Protein 2RKN (pdb70)

Solvent-accessible surface area: 4912 Å² total; per-residue (Å²): 144,86,111,26,10,22,4,43,86,101,36,57,93,61,8,81,64,3,14,20,121,140,124,59,84,93,24,38,126,79,0,14,66,3,10,122,109,19,74,38,82,49,48,23,67,72,98,133,27,113,133,35,60,91,113,30,18,26,47,141,52,36,37,44,7,5,169,98,24,66,45,107,113,61,20,141,66

Foldseek 3Di:
DDAQQQADPVLVVQCLLQFAPPNRDQHDPSNLVSVVRGHQQSVVVCLPPPVCVVSRGDSVSVQCNNVSSVHPDGHPD

Sequence (77 aa):
AIDLLCGMMSQQDDELNEECKKPAVSKKEENPTSSPSQQPCCTALQHHADFACLCGYKKNSPWLLGSFGVDPELLASSALLPKQCGLANNAPTC

B-factor: mean 38.25, std 10.95, range [15.14, 97.39]

Organism: Arabidopsis thaliana (NCBI:txid3702)

Nearest PDB structures (foldseek):
  2rkn-assembly1_A  TM=1.013E+00  e=2.134E-14  Arabidopsis thaliana

Secondary structure (DSSP, 8-state):
---BTTB-HHHHHHHGGGGBSSS--PPPHHHHHHHTT--HHHHHTTTT-HHHHHHTB-HHHHHHHHHHTT-S-----

GO terms:
  GO:0005504 fatty acid binding (F, IDA)
  GO:0005783 endoplasmic reticulum (C, IDA)
  GO:0009506 plasmodesma (C, IDA)
  GO:0008270 zinc ion binding (F, IDA)
  GO:0009862 systemic acquired resistance, salicylic acid mediated signaling pathway (P, IMP)
  GO:0005515 protein binding (F, IPI)
  GO:0099503 secretory vesicle (C, HDA)
  GO:0009627 systemic acquired resistance (P, IMP)

CATH classification: 1.10.110.10

InterPro domains:
  IPR016140 Bifunctional inhibitor/plant lipid transfer protein/seed storage helical domain [PF14368] (12-101)
  IPR016140 Bifunctional inhibitor/plant lipid transfer protein/seed storage helical domain [SM00499] (30-102)
  IPR036312 Bifunctional inhibitor/plant lipid transfer protein/seed storage helical domain superfamily [G3DSA:1.10.110.10] (26-102)
  IPR036312 Bifunctional inhibitor/plant lipid transfer protein/seed storage helical domain superfamily [SSF47699] (30-100)
  IPR039265 Putative lipid-transfer protein DIR1-like [PTHR33122] (9-102)
  IPR044741 Non-specific lipid-transfer protein-like [cd04660] (30-101)

Structure (mmCIF, N/CA/C/O backbone):
data_2RKN
#
_entry.id   2RKN
#
_cell.length_a   28.655
_cell.length_b   48.217
_cell.length_c   54.406
_cell.angle_alpha   90.00
_cell.angle_beta   90.00
_cell.angle_gamma   90.00
#
_symmetry.space_group_name_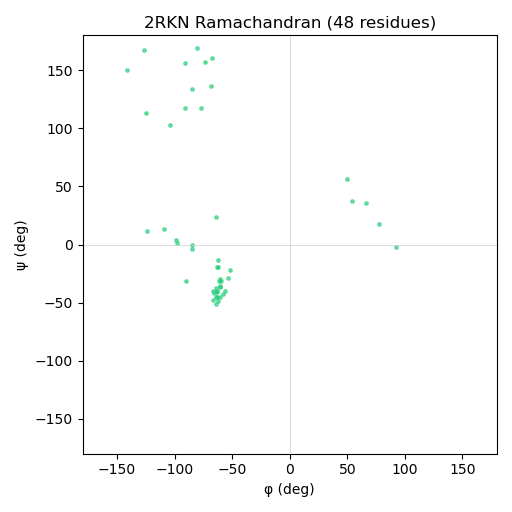H-M   'P 21 21 21'
#
loop_
_entity.id
_entity.type
_entity.pdbx_description
1 polymer 'DIR1 protein'
2 non-polymer 'ZINC ION'
3 non-polymer '(7R)-4,7-DIHYDROXY-N,N,N-TR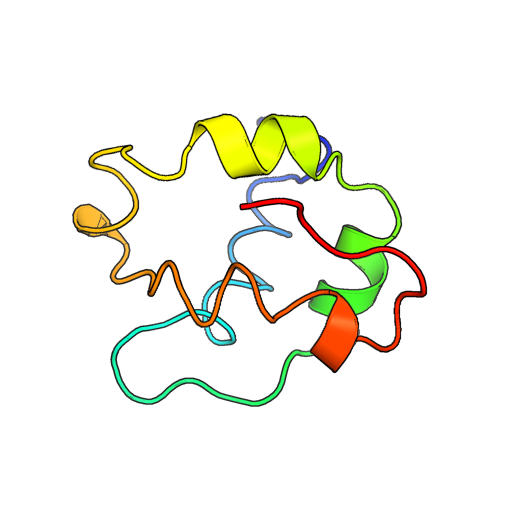IMETHYL-10-OXO-3,5,9-TRIOXA-4-PHOSPHAHEPTACOSAN-1-AMINIUM 4-OXIDE'
4 water water
#
loop_
_atom_site.group_PDB
_atom_site.id
_atom_site.type_symbol
_atom_site.label_atom_id
_atom_site.label_alt_id
_atom_site.label_comp_id
_atom_site.label_asym_id
_atom_site.label_entity_id
_atom_site.label_seq_id
_atom_site.pdbx_PDB_ins_code
_atom_site.Cartn_x
_atom_site.Cartn_y
_atom_site.Cartn_z
_atom_site.occupancy
_atom_site.B_iso_or_equiv
_atom_site.auth_seq_id
_atom_site.auth_comp_id
_atom_site.auth_asym_id
_atom_site.auth_atom_id
_atom_site.pdbx_PDB_model_num
ATOM 1 N N . ALA A 1 1 ? 4.954 20.115 10.897 1.00 38.15 1 ALA A N 1
ATOM 2 C CA . ALA A 1 1 ? 5.309 19.173 9.790 1.00 36.75 1 ALA A CA 1
ATOM 3 C C . ALA A 1 1 ? 6.669 19.446 9.161 1.00 35.69 1 ALA A C 1
ATOM 4 O O . ALA A 1 1 ? 6.980 20.556 8.779 1.00 36.11 1 ALA A O 1
ATOM 6 N N . ILE A 1 2 ? 7.479 18.397 9.043 1.00 32.16 2 ILE A N 1
ATOM 7 C CA . ILE A 1 2 ? 8.807 18.549 8.562 1.00 30.13 2 ILE A CA 1
ATOM 8 C C . ILE A 1 2 ? 9.066 17.613 7.388 1.00 26.80 2 ILE A C 1
ATOM 9 O O . ILE A 1 2 ? 8.252 16.697 7.109 1.00 26.85 2 ILE A O 1
ATOM 14 N N . ASP A 1 3 ? 10.161 17.863 6.708 1.00 25.29 3 ASP A N 1
ATOM 15 C CA . ASP A 1 3 ? 10.674 16.909 5.675 1.00 27.29 3 ASP A CA 1
ATOM 16 C C . ASP A 1 3 ? 12.087 16.579 6.053 1.00 29.46 3 ASP A C 1
ATOM 17 O O . ASP A 1 3 ? 12.969 17.449 5.992 1.00 26.75 3 ASP A O 1
ATOM 22 N N . LEU A 1 4 ? 12.356 15.336 6.425 1.00 34.54 4 LEU A N 1
ATOM 23 C CA A LEU A 1 4 ? 13.709 15.032 6.712 0.50 34.60 4 LEU A CA 1
ATOM 24 C CA B LEU A 1 4 ? 13.658 14.875 6.872 0.50 34.50 4 LEU A CA 1
ATOM 25 C C . LEU A 1 4 ? 14.121 13.953 5.741 1.00 33.88 4 LEU A C 1
ATOM 26 O O . LEU A 1 4 ? 13.653 12.835 5.756 1.00 34.65 4 LEU A O 1
ATOM 35 N N . CYS A 1 5 ? 14.967 14.412 4.838 1.00 33.14 5 CYS A N 1
ATOM 36 C CA . CYS A 1 5 ? 15.494 13.570 3.778 1.00 32.86 5 CYS A CA 1
ATOM 37 C C . CYS A 1 5 ? 14.328 12.907 2.988 1.00 32.86 5 CYS A C 1
ATOM 38 O O . CYS A 1 5 ? 14.421 11.755 2.610 1.00 34.21 5 CYS A O 1
ATOM 41 N N . GLY A 1 6 ? 13.253 13.646 2.787 1.00 33.48 6 GLY A N 1
ATOM 42 C CA . GLY A 1 6 ? 12.144 13.084 1.986 1.00 35.82 6 GLY A CA 1
ATOM 43 C C . GLY A 1 6 ? 11.086 12.388 2.774 1.00 37.09 6 GLY A C 1
ATOM 44 O O . GLY A 1 6 ? 10.180 11.791 2.174 1.00 41.06 6 GLY A O 1
ATOM 45 N N . MET A 1 7 ? 11.269 12.296 4.120 1.00 35.19 7 MET A N 1
ATOM 46 C CA A MET A 1 7 ? 10.284 11.576 4.921 0.50 35.62 7 MET A CA 1
ATOM 47 C CA B MET A 1 7 ? 10.341 11.548 4.983 0.50 34.45 7 MET A CA 1
ATOM 48 C C . MET A 1 7 ? 9.595 12.518 5.885 1.00 34.76 7 MET A C 1
ATOM 49 O O . MET A 1 7 ? 10.216 13.424 6.472 1.00 36.14 7 MET A O 1
ATOM 58 N N . SER A 1 8 ? 8.287 12.370 6.012 1.00 34.56 8 SER A N 1
ATOM 59 C CA . SER A 1 8 ? 7.568 13.190 6.988 1.00 34.75 8 SER A CA 1
ATOM 60 C C . SER A 1 8 ? 7.738 12.574 8.368 1.00 35.54 8 SER A C 1
ATOM 61 O O . SER A 1 8 ? 8.221 11.451 8.521 1.00 35.66 8 SER A O 1
ATOM 64 N N . GLN A 1 9 ? 7.331 13.313 9.403 1.00 36.92 9 GLN A N 1
ATOM 65 C CA A GLN A 1 9 ? 7.382 12.759 10.760 0.50 36.75 9 GLN A CA 1
ATOM 66 C CA B GLN A 1 9 ? 7.431 12.762 10.731 0.50 36.47 9 GLN A CA 1
ATOM 67 C C . GLN A 1 9 ? 6.569 11.494 10.855 1.00 36.64 9 GLN A C 1
ATOM 68 O O . GLN A 1 9 ? 7.009 10.501 11.469 1.00 37.07 9 GLN A O 1
ATOM 79 N N A ASP A 1 10 ? 5.402 11.480 10.203 0.50 36.99 10 ASP A N 1
ATOM 80 N N B ASP A 1 10 ? 5.401 11.475 10.236 0.50 37.14 10 ASP A N 1
ATOM 81 C CA A ASP A 1 10 ? 4.509 10.288 10.204 0.50 36.40 10 ASP A CA 1
ATOM 82 C CA B ASP A 1 10 ? 4.592 10.263 10.352 0.50 36.50 10 ASP A CA 1
ATOM 83 C C A ASP A 1 10 ? 5.211 9.083 9.602 0.50 36.60 10 ASP A C 1
ATOM 84 C C B ASP A 1 10 ? 5.347 9.096 9.699 0.50 36.69 10 ASP A C 1
ATOM 85 O O A ASP A 1 10 ? 5.041 7.948 10.056 0.50 34.93 10 ASP A O 1
ATOM 86 O O B ASP A 1 10 ? 5.380 8.002 10.239 0.50 34.63 10 ASP A O 1
ATOM 95 N N . GLU A 1 11 ? 5.985 9.343 8.557 1.00 35.76 11 GLU A N 1
ATOM 96 C CA . GLU A 1 11 ? 6.676 8.239 7.871 1.00 33.70 11 GLU A CA 1
ATOM 97 C C . GLU A 1 11 ? 7.886 7.736 8.666 1.00 3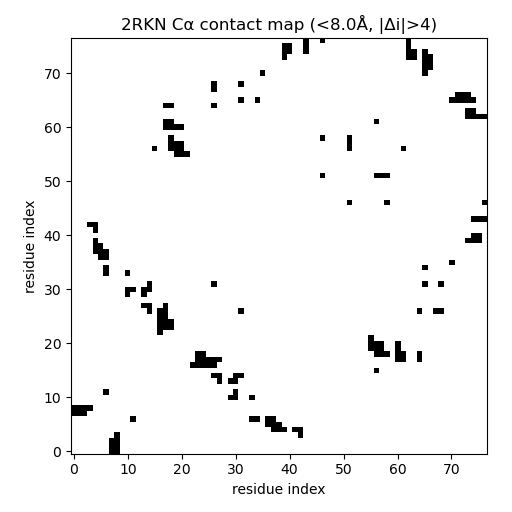4.98 11 GLU A C 1
ATOM 98 O O . GLU A 1 11 ? 8.156 6.519 8.742 1.00 34.70 11 GLU A O 1
ATOM 104 N N . LEU A 1 12 ? 8.608 8.669 9.278 1.00 34.66 12 LEU A N 1
ATOM 105 C CA . LEU A 1 12 ? 9.702 8.194 10.161 1.00 34.92 12 LEU A CA 1
ATOM 106 C C . LEU A 1 12 ? 9.108 7.351 11.276 1.00 35.56 12 LEU A C 1
ATOM 107 O O . LEU A 1 12 ? 9.651 6.291 11.616 1.00 36.48 12 LEU A O 1
ATOM 112 N N . ASN A 1 13 ? 8.011 7.808 11.903 1.00 34.27 13 ASN A N 1
ATOM 113 C CA . ASN A 1 13 ? 7.346 6.972 12.985 1.00 35.47 13 ASN A CA 1
ATOM 114 C C . ASN A 1 13 ? 6.864 5.613 12.446 1.00 36.28 13 ASN A C 1
ATOM 115 O O . ASN A 1 13 ? 6.928 4.557 13.159 1.00 36.09 13 ASN A O 1
ATOM 120 N N . GLU A 1 14 ? 6.385 5.600 11.191 1.00 34.63 14 GLU A N 1
ATOM 121 C CA A GLU A 1 14 ? 5.984 4.316 10.572 0.50 35.15 14 GLU A CA 1
ATOM 122 C CA B GLU A 1 14 ? 5.980 4.313 10.568 0.50 36.15 14 GLU A CA 1
ATOM 123 C C . GLU A 1 14 ? 7.161 3.327 10.493 1.00 35.96 14 GLU A C 1
ATOM 124 O O . GLU A 1 14 ? 7.029 2.060 10.697 1.00 35.76 14 GLU A O 1
ATOM 135 N N . CYS A 1 15 ? 8.326 3.881 10.154 1.00 34.58 15 CYS A N 1
ATOM 136 C CA . CYS A 1 15 ? 9.531 3.066 10.072 1.00 34.74 15 CYS A CA 1
ATOM 137 C C . CYS A 1 15 ? 10.259 2.751 11.393 1.00 34.52 15 CYS A C 1
ATOM 138 O O . CYS A 1 15 ? 11.004 1.747 11.462 1.00 34.70 15 CYS A O 1
ATOM 141 N N A LYS A 1 16 ? 10.022 3.595 12.404 0.50 34.98 16 LYS A N 1
ATOM 142 N N B LYS A 1 16 ? 10.059 3.587 12.416 0.50 35.18 16 LYS A N 1
ATOM 143 C CA A LYS A 1 16 ? 10.653 3.458 13.708 0.50 34.79 16 LYS A CA 1
ATOM 144 C CA B LYS A 1 16 ? 10.805 3.378 13.646 0.50 34.83 16 LYS A CA 1
ATOM 145 C C A LYS A 1 16 ? 10.720 2.018 14.286 0.50 34.38 16 LYS A C 1
ATOM 146 C C B LYS A 1 16 ? 10.784 1.933 14.171 0.50 34.45 16 LYS A C 1
ATOM 147 O O A LYS A 1 16 ? 11.755 1.586 14.872 0.50 33.76 16 LYS A O 1
ATOM 148 O O B LYS A 1 16 ? 11.850 1.396 14.547 0.50 34.68 16 LYS A O 1
ATOM 159 N N . PRO A 1 17 ? 9.594 1.301 14.261 1.00 33.45 17 PRO A N 1
ATOM 160 C CA . PRO A 1 17 ? 9.640 -0.062 14.855 1.00 33.17 17 PRO A CA 1
ATOM 161 C C . PRO A 1 17 ? 10.526 -1.036 14.082 1.00 33.57 17 PRO A C 1
ATOM 162 O O . PRO A 1 17 ? 11.042 -1.966 14.694 1.00 34.56 17 PRO A O 1
ATOM 166 N N . ALA A 1 18 ? 10.771 -0.758 12.810 1.00 33.60 18 ALA A N 1
ATOM 167 C CA . ALA A 1 18 ? 11.645 -1.637 12.002 1.00 34.36 18 ALA A CA 1
ATOM 168 C C . ALA A 1 18 ? 13.121 -1.288 12.167 1.00 34.59 18 ALA A C 1
ATOM 169 O O . ALA A 1 18 ? 13.973 -2.114 11.721 1.00 36.18 18 ALA A O 1
ATOM 171 N N . VAL A 1 19 ? 13.447 -0.226 12.919 1.00 34.92 19 VAL A N 1
ATOM 172 C CA . VAL A 1 19 ? 14.843 0.082 13.158 1.00 34.14 19 VAL A CA 1
ATOM 173 C C . VAL A 1 19 ? 15.187 0.153 14.645 1.00 33.86 19 VAL A C 1
ATOM 174 O O . VAL A 1 19 ? 16.269 0.659 14.991 1.00 35.26 19 VAL A O 1
ATOM 178 N N . SER A 1 20 ? 14.262 -0.301 15.494 1.00 28.55 20 SER A N 1
ATOM 179 C CA . SER A 1 20 ? 14.446 -0.130 16.921 1.00 26.07 20 SER A CA 1
ATOM 180 C C . SER A 1 20 ? 15.480 -1.133 17.408 1.00 25.67 20 SER A C 1
ATOM 181 O O . SER A 1 20 ? 15.455 -2.283 16.958 1.00 23.78 20 SER A O 1
ATOM 184 N N A LYS A 1 21 ? 16.355 -0.691 18.322 0.50 23.30 21 LYS A N 1
ATOM 185 N N B LYS A 1 21 ? 16.374 -0.715 18.327 0.50 22.94 21 LYS A N 1
ATOM 186 C CA A LYS A 1 21 ? 17.333 -1.554 18.939 0.50 23.35 21 LYS A CA 1
ATOM 187 C CA B LYS A 1 21 ? 17.377 -1.625 18.874 0.50 22.64 21 LYS A CA 1
ATOM 188 C C A LYS A 1 21 ? 16.615 -2.688 19.640 0.50 22.31 21 LYS A C 1
ATOM 189 C C B LYS A 1 21 ? 16.760 -2.639 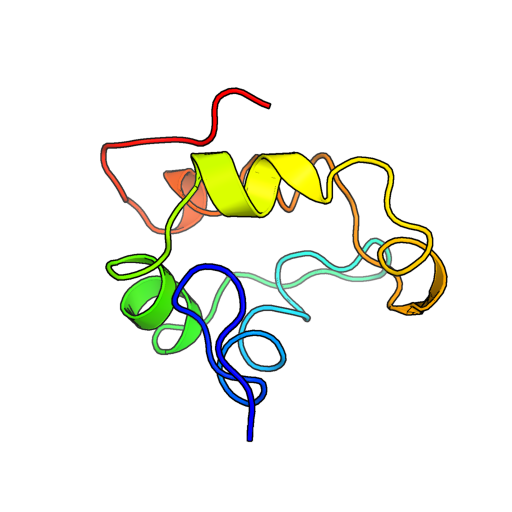19.822 0.50 21.83 21 LYS A C 1
ATOM 190 O O A LYS A 1 21 ? 17.004 -3.851 19.496 0.50 23.39 21 LYS A O 1
ATOM 191 O O B LYS A 1 21 ? 17.407 -3.675 20.043 0.50 21.88 21 LYS A O 1
ATOM 202 N N . GLU A 1 22 ? 15.582 -2.325 20.373 1.00 21.71 22 GLU A N 1
ATOM 203 C CA A GLU A 1 22 ? 14.874 -3.287 21.236 0.50 21.61 22 GLU A CA 1
ATOM 204 C CA B GLU A 1 22 ? 14.849 -3.272 21.239 0.50 22.79 22 GLU A CA 1
ATOM 205 C C . GLU A 1 22 ? 13.644 -3.770 20.488 1.00 22.54 22 GLU A C 1
ATOM 206 O O . GLU A 1 22 ? 12.807 -2.973 20.037 1.00 22.53 22 GLU A O 1
ATOM 217 N N . ASN A 1 23 ? 13.548 -5.108 20.351 1.00 20.60 23 ASN A N 1
ATOM 218 C CA . ASN A 1 23 ? 12.353 -5.719 19.795 1.00 19.85 23 ASN A CA 1
ATOM 219 C C . ASN A 1 23 ? 11.896 -5.069 18.447 1.00 18.60 23 ASN A C 1
ATOM 220 O O . ASN A 1 23 ? 10.710 -4.728 18.307 1.00 19.90 23 ASN A O 1
ATOM 225 N N . PRO A 1 24 ? 12.817 -5.061 17.486 1.00 20.48 24 PRO A N 1
ATOM 226 C CA . PRO A 1 24 ? 12.408 -4.551 16.159 1.00 20.70 24 PRO A CA 1
ATOM 227 C C . PRO A 1 24 ? 11.414 -5.460 15.527 1.00 22.05 24 PRO A C 1
ATOM 228 O O . PRO A 1 24 ? 11.284 -6.632 15.960 1.00 21.99 24 PRO A O 1
ATOM 232 N N . THR A 1 25 ? 10.660 -4.972 14.538 1.00 21.59 25 THR A N 1
ATOM 233 C CA . THR A 1 25 ? 9.699 -5.810 13.809 1.00 21.74 25 THR A CA 1
ATOM 234 C C . THR A 1 25 ? 9.896 -5.610 12.309 1.00 22.08 25 THR A C 1
ATOM 235 O O . THR A 1 25 ? 10.588 -4.688 11.890 1.00 20.03 25 THR A O 1
ATOM 239 N N A SER A 1 26 ? 9.271 -6.494 11.526 0.50 21.95 26 SER A N 1
ATOM 240 N N B SER A 1 26 ? 9.372 -6.526 11.497 0.50 21.84 26 SER A N 1
ATOM 241 C CA A SER A 1 26 ? 9.416 -6.467 10.077 0.50 22.41 26 SER A CA 1
ATOM 242 C CA B SER A 1 26 ? 9.603 -6.431 10.058 0.50 21.63 26 SER A CA 1
ATOM 243 C C A SER A 1 26 ? 8.805 -5.136 9.580 0.50 21.99 26 SER A C 1
ATOM 244 C C B SER A 1 26 ? 8.833 -5.196 9.536 0.50 21.93 26 SER A C 1
ATOM 245 O O A SER A 1 26 ? 7.868 -4.631 10.194 0.50 20.63 26 SER A O 1
ATOM 246 O O B SER A 1 26 ? 7.774 -4.833 10.055 0.50 21.07 26 SER A O 1
ATOM 251 N N . PRO A 1 27 ? 9.418 -4.517 8.552 1.00 20.79 27 PRO A N 1
ATOM 252 C CA . PRO A 1 27 ? 8.883 -3.203 8.122 1.00 22.78 27 PRO A CA 1
ATOM 253 C C . PRO A 1 27 ? 7.491 -3.261 7.546 1.00 24.88 27 PRO A C 1
ATOM 254 O O . PRO A 1 27 ? 7.134 -4.190 6.810 1.00 25.06 27 PRO A O 1
ATOM 258 N N . SER A 1 28 ? 6.693 -2.246 7.884 1.00 31.96 28 SER A N 1
ATOM 259 C CA . SER A 1 28 ? 5.351 -2.186 7.364 1.00 33.90 28 SER A CA 1
ATOM 260 C C . SER A 1 28 ? 5.368 -1.749 5.941 1.00 34.93 28 SER A C 1
ATOM 261 O O . SER A 1 28 ? 6.337 -1.053 5.478 1.00 35.27 28 SER A O 1
ATOM 264 N N A GLN A 1 29 ? 4.285 -2.085 5.244 0.50 34.85 29 GLN A N 1
ATOM 265 N N B GLN A 1 29 ? 4.317 -2.051 5.195 0.50 35.59 29 GLN A N 1
ATOM 266 C CA A GLN A 1 29 ? 4.084 -1.583 3.872 0.50 35.55 29 GLN A CA 1
ATOM 267 C CA B GLN A 1 29 ? 4.300 -1.527 3.808 0.50 36.44 29 GLN A CA 1
ATOM 268 C C A GLN A 1 29 ? 4.223 -0.065 3.734 0.50 35.61 29 GLN A C 1
ATOM 269 C C B GLN A 1 29 ? 4.251 0.010 3.685 0.50 36.18 29 GLN A C 1
ATOM 270 O O A GLN A 1 29 ? 4.994 0.407 2.895 0.50 36.27 29 GLN A O 1
ATOM 271 O O B GLN A 1 29 ? 4.937 0.570 2.823 0.50 36.64 29 GLN A O 1
ATOM 282 N N . PRO A 1 30 ? 3.494 0.710 4.550 1.00 35.62 30 PRO A N 1
ATOM 283 C CA . PRO A 1 30 ? 3.658 2.187 4.537 1.00 36.59 30 PRO A CA 1
ATOM 284 C C . PRO A 1 30 ? 5.105 2.688 4.778 1.00 35.53 30 PRO A C 1
ATOM 285 O O . PRO A 1 30 ? 5.552 3.634 4.089 1.00 36.98 30 PRO A O 1
ATOM 289 N N . CYS A 1 31 ? 5.854 1.957 5.631 1.00 34.45 31 CYS A N 1
ATOM 290 C CA . CYS A 1 31 ? 7.266 2.298 5.767 1.00 33.98 31 CYS A CA 1
ATOM 291 C C . CYS A 1 31 ? 8.040 2.084 4.452 1.00 33.50 31 CYS A C 1
ATOM 292 O O . CYS A 1 31 ? 8.758 2.986 4.008 1.00 34.41 31 CYS A O 1
ATOM 295 N N . CYS A 1 32 ? 7.898 0.895 3.866 1.00 33.36 32 CYS A N 1
ATOM 296 C CA . CYS A 1 32 ? 8.661 0.603 2.666 1.00 33.25 32 CYS A CA 1
ATOM 297 C C . CYS A 1 32 ? 8.261 1.531 1.532 1.00 35.24 32 CYS A C 1
ATOM 298 O O . CYS A 1 32 ? 9.120 1.940 0.746 1.00 36.10 32 CYS A O 1
ATOM 301 N N . THR A 1 33 ? 6.985 1.863 1.432 1.00 34.81 33 THR A N 1
ATOM 302 C CA . THR A 1 33 ? 6.554 2.730 0.351 1.00 35.56 33 THR A CA 1
ATOM 303 C C . THR A 1 33 ? 7.135 4.152 0.489 1.00 35.04 33 THR A C 1
ATOM 304 O O . THR A 1 33 ? 7.529 4.790 -0.467 1.00 34.61 33 THR A O 1
ATOM 308 N N . ALA A 1 34 ? 7.179 4.649 1.735 1.00 35.32 34 ALA A N 1
ATOM 309 C CA . ALA A 1 34 ? 7.719 5.975 1.989 1.00 34.94 34 ALA A CA 1
ATOM 310 C C . ALA A 1 34 ? 9.196 5.996 1.613 1.00 35.17 34 ALA A C 1
ATOM 311 O O . ALA A 1 34 ? 9.683 6.958 1.055 1.00 34.84 34 ALA A O 1
ATOM 313 N N . LEU A 1 35 ? 9.916 4.904 1.932 1.00 34.72 35 LEU A N 1
ATOM 314 C CA . LEU A 1 35 ? 11.350 4.886 1.644 1.00 34.98 35 LEU A CA 1
ATOM 315 C C . LEU A 1 35 ? 11.648 4.972 0.127 1.00 35.26 35 LEU A C 1
ATOM 316 O O . LEU A 1 35 ? 12.769 5.370 -0.262 1.00 35.61 35 LEU A O 1
ATOM 321 N N . GLN A 1 36 ? 10.646 4.648 -0.725 1.00 35.10 36 GLN A N 1
ATOM 322 C CA . GLN A 1 36 ? 10.798 4.810 -2.178 1.00 36.74 36 GLN A CA 1
ATOM 323 C C . GLN A 1 36 ? 11.014 6.286 -2.597 1.00 34.83 36 GLN A C 1
ATOM 324 O O . GLN A 1 36 ? 11.457 6.530 -3.725 1.00 35.81 36 GLN A O 1
ATOM 330 N N . HIS A 1 37 ? 10.652 7.262 -1.720 1.00 34.18 37 HIS A N 1
ATOM 331 C CA A HIS A 1 37 ? 10.931 8.664 -2.027 0.50 33.46 37 HIS A CA 1
ATOM 332 C CA B HIS A 1 37 ? 10.904 8.672 -2.006 0.50 32.99 37 HIS A CA 1
ATOM 333 C C . HIS A 1 37 ? 11.855 9.313 -0.992 1.00 33.51 37 HIS A C 1
ATOM 334 O O . HIS A 1 37 ? 11.915 10.575 -0.873 1.00 34.80 37 HIS A O 1
ATOM 347 N N . ALA A 1 38 ? 12.606 8.483 -0.261 1.00 25.45 38 ALA A N 1
ATOM 348 C CA . ALA A 1 38 ? 13.580 8.999 0.695 1.00 24.40 38 ALA A CA 1
ATOM 349 C C . ALA A 1 38 ? 14.954 9.189 0.069 1.00 25.89 38 ALA A C 1
ATOM 350 O O . ALA A 1 38 ? 15.298 8.535 -0.929 1.00 26.33 38 ALA A O 1
ATOM 352 N N . ASP A 1 39 ? 15.745 10.078 0.664 1.00 31.81 39 ASP A N 1
ATOM 353 C CA . ASP A 1 39 ? 17.057 10.375 0.143 1.00 33.27 39 ASP A CA 1
ATOM 354 C C . ASP A 1 39 ? 18.058 9.661 1.060 1.00 31.79 39 ASP A C 1
ATOM 355 O O . ASP A 1 39 ? 18.315 10.162 2.199 1.00 33.22 39 ASP A O 1
ATOM 360 N N . PHE A 1 40 ? 18.602 8.528 0.585 1.00 32.73 40 PHE A N 1
ATOM 361 C CA . PHE A 1 40 ? 19.439 7.733 1.489 1.00 32.56 40 PHE A CA 1
ATOM 362 C C . PHE A 1 40 ? 20.699 8.392 1.905 1.00 32.48 40 PHE A C 1
ATOM 363 O O . PHE A 1 40 ? 21.081 8.235 3.079 1.00 34.77 40 PHE A O 1
ATOM 371 N N . ALA A 1 41 ? 21.381 9.063 0.978 1.00 32.96 41 ALA A N 1
ATOM 372 C CA . ALA A 1 41 ? 22.613 9.763 1.338 1.00 33.10 41 ALA A CA 1
ATOM 373 C C . ALA A 1 41 ? 22.325 10.831 2.408 1.00 32.09 41 ALA A C 1
ATOM 374 O O . ALA A 1 41 ? 23.154 11.083 3.304 1.00 34.12 41 ALA A O 1
ATOM 376 N N . CYS A 1 42 ? 21.175 11.479 2.313 1.00 32.59 42 CYS A N 1
ATOM 377 C CA . CYS A 1 42 ? 20.774 12.474 3.323 1.00 32.18 42 CYS A CA 1
ATOM 378 C C . CYS A 1 42 ? 20.610 11.778 4.667 1.00 32.43 42 CYS A C 1
ATOM 379 O O . CYS A 1 42 ? 21.166 12.221 5.678 1.00 32.38 42 CYS A O 1
ATOM 382 N N . LEU A 1 43 ? 19.930 10.620 4.616 1.00 30.39 43 LEU A N 1
ATOM 383 C CA . LEU A 1 43 ? 19.673 9.870 5.864 1.00 32.36 43 LEU A CA 1
ATOM 384 C C . LEU A 1 43 ? 20.969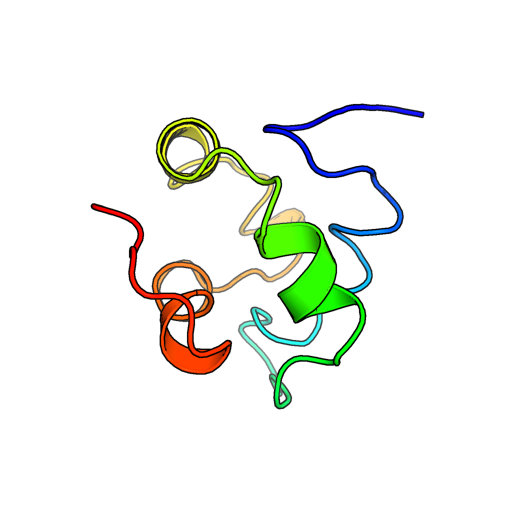 9.400 6.523 1.00 33.67 43 LEU A C 1
ATOM 385 O O . LEU A 1 43 ? 21.114 9.484 7.776 1.00 33.02 43 LEU A O 1
ATOM 390 N N . CYS A 1 44 ? 21.910 8.928 5.715 1.00 34.28 44 CYS A N 1
ATOM 391 C CA . CYS A 1 44 ? 23.242 8.570 6.208 1.00 35.91 44 CYS A CA 1
ATOM 392 C C . CYS A 1 44 ? 23.943 9.680 6.981 1.00 35.72 44 CYS A C 1
ATOM 393 O O . CYS A 1 44 ? 24.763 9.396 7.839 1.00 36.57 44 CYS A O 1
ATOM 396 N N . GLY A 1 45 ? 23.638 10.923 6.651 1.00 34.56 45 GLY A N 1
ATOM 397 C CA . GLY A 1 45 ? 24.161 12.079 7.376 1.00 35.47 45 GLY A CA 1
ATOM 398 C C . GLY A 1 45 ? 23.747 12.144 8.803 1.00 35.71 45 GLY A C 1
ATOM 399 O O . GLY A 1 45 ? 24.365 12.874 9.591 1.00 37.15 45 GLY A O 1
ATOM 400 N N . TYR A 1 46 ? 22.755 11.336 9.201 1.00 34.49 46 TYR A N 1
ATOM 401 C CA . TYR A 1 46 ? 22.301 11.344 10.574 1.00 32.58 46 TYR A CA 1
ATOM 402 C C . TYR A 1 46 ? 22.922 10.193 11.345 1.00 31.54 46 TYR A C 1
ATOM 403 O O . TYR A 1 46 ? 22.571 9.981 12.498 1.00 34.20 46 TYR A O 1
ATOM 412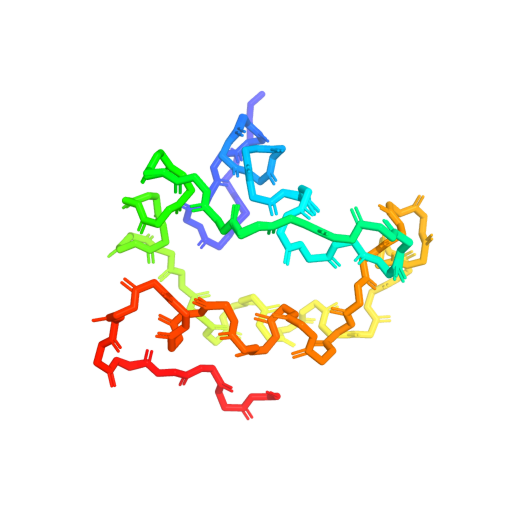 N N . LYS A 1 47 ? 23.824 9.407 10.727 1.00 27.11 47 LYS A N 1
ATOM 413 C CA A LYS A 1 47 ? 24.381 8.227 11.385 0.50 27.96 47 LYS A CA 1
ATOM 414 C CA B LYS A 1 47 ? 24.377 8.220 11.385 0.50 28.12 47 LYS A CA 1
ATOM 415 C C . LYS A 1 47 ? 24.899 8.473 12.798 1.00 29.36 47 LYS A C 1
ATOM 416 O O . LYS A 1 47 ? 24.829 7.590 13.649 1.00 30.01 47 LYS A O 1
ATOM 427 N N . ASN A 1 48 ? 25.422 9.658 13.046 1.00 28.64 48 ASN A N 1
ATOM 428 C CA . ASN A 1 48 ? 26.014 9.946 14.375 1.00 31.27 48 ASN A CA 1
ATOM 429 C C . ASN A 1 48 ? 25.169 10.907 15.189 1.00 31.22 48 ASN A C 1
ATOM 430 O O . ASN A 1 48 ? 25.635 11.423 16.234 1.00 33.11 48 ASN A O 1
ATOM 435 N N . SER A 1 49 ? 23.922 11.141 14.756 1.00 28.50 49 SER A N 1
ATOM 436 C CA . SER A 1 49 ? 23.050 12.070 15.457 1.00 27.83 49 SER A CA 1
ATOM 437 C C . SER A 1 49 ? 22.651 11.551 16.823 1.00 29.11 49 SER A C 1
ATOM 438 O O . SER A 1 49 ? 22.348 10.361 16.984 1.00 27.45 49 SER A O 1
ATOM 441 N N . PRO A 1 50 ? 22.692 12.431 17.841 1.00 30.32 50 PRO A N 1
ATOM 442 C CA . PRO A 1 50 ? 22.131 12.055 19.117 1.00 30.79 50 PRO A CA 1
ATOM 443 C C . PRO A 1 50 ? 20.708 11.529 19.085 1.00 30.83 50 PRO A C 1
ATOM 444 O O . PRO A 1 50 ? 20.304 10.801 20.050 1.00 33.09 50 PRO A O 1
ATOM 448 N N . TRP A 1 51 ? 19.973 11.872 18.020 1.00 32.39 51 TRP A N 1
ATOM 449 C CA . TRP A 1 51 ? 18.614 11.380 17.895 1.00 32.60 51 TRP A CA 1
ATOM 450 C C . TRP A 1 51 ? 18.552 9.852 17.846 1.00 34.01 51 TRP A C 1
ATOM 451 O O . TRP A 1 51 ? 17.576 9.317 18.306 1.00 33.74 51 TRP A O 1
ATOM 462 N N . LEU A 1 52 ? 19.572 9.153 17.339 1.00 33.74 52 LEU A N 1
ATOM 463 C CA A LEU A 1 52 ? 19.461 7.696 17.257 0.50 33.90 52 LEU A CA 1
ATOM 464 C CA B LEU A 1 52 ? 19.466 7.690 17.263 0.50 34.19 52 LEU A CA 1
ATOM 465 C C . LEU A 1 52 ? 19.345 7.192 18.675 1.00 33.98 52 LEU A C 1
ATOM 466 O O . LEU A 1 52 ? 18.489 6.348 19.020 1.00 36.06 52 LEU A O 1
ATOM 475 N N . GLY A 1 53 ? 20.191 7.738 19.533 1.00 34.44 53 GLY A N 1
ATOM 476 C CA . GLY A 1 53 ? 20.108 7.301 20.914 1.00 35.49 53 GLY A CA 1
ATOM 477 C C . GLY A 1 53 ? 18.760 7.612 21.569 1.00 37.04 53 GLY A C 1
ATOM 478 O O . GLY A 1 53 ? 18.131 6.730 22.243 1.00 37.15 53 GLY A O 1
ATOM 479 N N . SER A 1 54 ? 18.312 8.859 21.415 1.00 37.04 54 SER A N 1
ATOM 480 C CA . SER A 1 54 ? 17.030 9.319 21.978 1.00 39.24 54 SER A CA 1
ATOM 481 C C . SER A 1 54 ? 15.836 8.476 21.531 1.00 37.61 54 SER A C 1
ATOM 482 O O . SER A 1 54 ? 14.975 8.145 22.368 1.00 38.39 54 SER A O 1
ATOM 485 N N . PHE A 1 55 ? 15.810 8.065 20.258 1.00 36.22 55 PHE A N 1
ATOM 486 C CA . PHE A 1 55 ? 14.651 7.361 19.738 1.00 35.34 55 PHE A CA 1
ATOM 487 C C . PHE A 1 55 ? 14.831 5.851 19.743 1.00 34.59 55 PHE A C 1
ATOM 488 O O . PHE A 1 55 ? 13.963 5.165 19.211 1.00 36.53 55 PHE A O 1
ATOM 496 N N . GLY A 1 56 ? 15.978 5.397 20.243 1.00 30.38 56 GLY A N 1
ATOM 497 C CA . GLY A 1 56 ? 16.303 3.940 20.313 1.00 28.85 56 GLY A CA 1
ATOM 498 C C . GLY A 1 56 ? 16.469 3.316 18.945 1.00 29.01 56 GLY A C 1
ATOM 499 O O . GLY A 1 56 ? 16.180 2.139 18.741 1.00 27.09 56 GLY A O 1
ATOM 500 N N . VAL A 1 57 ? 17.032 4.077 18.019 1.00 25.81 57 VAL A N 1
ATOM 501 C CA . VAL A 1 57 ? 17.325 3.543 16.658 1.00 26.44 57 VAL A CA 1
ATOM 502 C C . VAL A 1 57 ? 18.648 2.807 16.511 1.00 28.43 57 VAL A C 1
ATOM 503 O O . VAL A 1 57 ? 19.695 3.318 16.939 1.00 28.57 57 VAL A O 1
ATOM 507 N N . ASP A 1 58 ? 18.627 1.615 15.860 1.00 33.54 58 ASP A N 1
ATOM 508 C CA . ASP A 1 58 ? 19.818 0.878 15.653 1.00 34.46 58 ASP A CA 1
ATOM 509 C C . ASP A 1 58 ? 20.426 1.262 14.337 1.00 35.67 58 ASP A C 1
ATOM 510 O O . ASP A 1 58 ? 19.779 1.124 13.326 1.00 35.16 58 ASP A O 1
ATOM 515 N N . PRO A 1 59 ? 21.645 1.839 14.334 1.00 37.29 59 PRO A N 1
ATOM 516 C CA . PRO A 1 59 ? 22.146 2.253 13.008 1.00 38.50 59 PRO A CA 1
ATOM 517 C C . PRO A 1 59 ? 22.330 1.078 12.001 1.00 38.80 59 PRO A C 1
ATOM 518 O O . PRO A 1 59 ? 22.049 1.276 10.810 1.00 40.62 59 PRO A O 1
ATOM 522 N N . GLU A 1 60 ? 22.652 -0.111 12.479 1.00 38.92 60 GLU A N 1
ATOM 523 C CA . GLU A 1 60 ? 22.819 -1.268 11.591 1.00 38.81 60 GLU A CA 1
ATOM 524 C C . GLU A 1 60 ? 21.498 -1.671 10.938 1.00 39.15 60 GLU A C 1
ATOM 525 O O . GLU A 1 60 ? 21.431 -1.903 9.721 1.00 38.58 60 GLU A O 1
ATOM 531 N N . LEU A 1 61 ? 20.436 -1.772 11.737 1.00 37.15 61 LEU A N 1
ATOM 532 C CA A LEU A 1 61 ? 19.123 -2.097 11.177 0.50 36.85 61 LEU A CA 1
ATOM 533 C CA B LEU A 1 61 ? 19.130 -2.099 11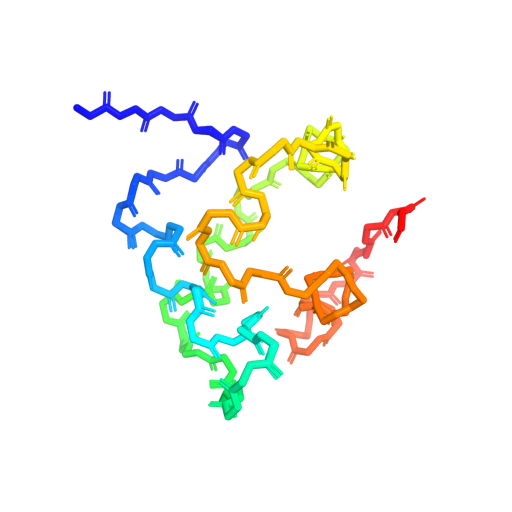.206 0.50 38.10 61 LEU A CA 1
ATOM 534 C C . LEU A 1 61 ? 18.657 -1.023 10.249 1.00 37.55 61 LEU A C 1
ATOM 535 O O . LEU A 1 61 ? 17.987 -1.319 9.245 1.00 38.97 61 LEU A O 1
ATOM 544 N N . ALA A 1 62 ? 18.964 0.241 10.574 1.00 37.00 62 ALA A N 1
ATOM 545 C CA . ALA A 1 62 ? 18.517 1.346 9.726 1.00 38.44 62 ALA A CA 1
ATOM 546 C C . ALA A 1 62 ? 19.195 1.185 8.367 1.00 39.48 62 ALA A C 1
ATOM 547 O O . ALA A 1 62 ? 18.528 1.257 7.323 1.00 39.20 62 ALA A O 1
ATOM 549 N N . SER A 1 63 ? 20.510 0.893 8.402 1.00 40.83 63 SER A N 1
ATOM 550 C CA A SER A 1 63 ? 21.302 0.678 7.186 0.50 41.17 63 SER A CA 1
ATOM 551 C CA B SER A 1 63 ? 21.239 0.735 7.155 0.50 41.30 63 SER A CA 1
ATOM 552 C C . SER A 1 63 ? 20.673 -0.433 6.339 1.00 41.25 63 SER A C 1
ATOM 553 O O . SER A 1 63 ? 20.672 -0.387 5.120 1.00 44.49 63 SER A O 1
ATOM 558 N N . ALA A 1 64 ? 20.125 -1.430 7.005 1.00 39.17 64 ALA A N 1
ATOM 559 C CA . ALA A 1 64 ? 19.587 -2.636 6.364 1.00 38.4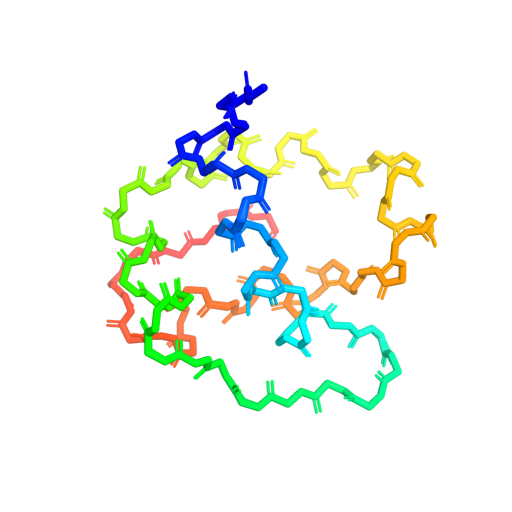1 64 ALA A CA 1
ATOM 560 C C . ALA A 1 64 ? 18.164 -2.519 5.820 1.00 37.71 64 ALA A C 1
ATOM 561 O O . ALA A 1 64 ? 17.674 -3.421 5.152 1.00 37.65 64 ALA A O 1
ATOM 563 N N A LEU A 1 65 ? 17.491 -1.420 6.140 0.50 36.34 65 LEU A N 1
ATOM 564 N N B LEU A 1 65 ? 17.523 -1.395 6.144 0.50 36.49 65 LEU A N 1
ATOM 565 C CA A LEU A 1 65 ? 16.055 -1.360 5.898 0.50 36.20 65 LEU A CA 1
ATOM 566 C CA B LEU A 1 65 ? 16.085 -1.243 5.954 0.50 36.58 65 LEU A CA 1
ATOM 567 C C A LEU A 1 65 ? 15.687 -1.307 4.410 0.50 36.03 65 LEU A C 1
ATOM 568 C C B LEU A 1 65 ? 15.658 -1.214 4.485 0.50 36.04 65 LEU A C 1
ATOM 569 O O A LEU A 1 65 ? 14.848 -2.085 3.945 0.50 34.76 65 LEU A O 1
ATOM 570 O O B LEU A 1 65 ? 14.714 -1.892 4.118 0.50 34.04 65 LEU A O 1
ATOM 579 N N . PRO A 1 66 ? 16.358 -0.434 3.635 1.00 37.04 66 PRO A N 1
ATOM 580 C CA . PRO A 1 66 ? 16.045 -0.539 2.190 1.00 37.67 66 PRO A CA 1
ATOM 581 C C . PRO A 1 66 ? 16.089 -1.927 1.599 1.00 37.86 66 PRO A C 1
ATOM 582 O O . PRO A 1 66 ? 15.121 -2.305 0.878 1.00 35.81 66 PRO A O 1
ATOM 586 N N . LYS A 1 67 ? 17.150 -2.747 1.846 1.00 37.23 67 LYS A N 1
ATOM 587 C CA . LYS A 1 67 ? 17.213 -4.138 1.376 1.00 39.80 67 LYS A CA 1
ATOM 588 C C . LYS A 1 67 ? 16.033 -4.911 1.913 1.00 36.97 67 LYS A C 1
ATOM 589 O O . LYS A 1 67 ? 15.382 -5.595 1.159 1.00 37.00 67 LYS A O 1
ATOM 595 N N . GLN A 1 68 ? 15.683 -4.705 3.193 1.00 36.58 68 GLN A N 1
ATOM 596 C CA . GLN A 1 68 ? 14.511 -5.438 3.763 1.00 37.28 68 GLN A CA 1
ATOM 597 C C . GLN A 1 68 ? 13.242 -5.122 3.013 1.00 37.13 68 GLN A C 1
ATOM 598 O O . GLN A 1 68 ? 12.386 -5.972 2.844 1.00 39.28 68 GLN A O 1
ATOM 604 N N . CYS A 1 69 ? 13.160 -3.912 2.503 1.00 37.21 69 CYS A N 1
ATOM 605 C CA . CYS A 1 69 ? 12.003 -3.441 1.775 1.00 37.77 69 CYS A CA 1
ATOM 606 C C . CYS A 1 69 ? 12.039 -3.813 0.300 1.00 40.58 69 CYS A C 1
ATOM 607 O O . CYS A 1 69 ? 11.106 -3.489 -0.430 1.00 42.96 69 CYS A O 1
ATOM 610 N N . GLY A 1 70 ? 13.099 -4.490 -0.127 1.00 40.07 70 GLY A N 1
ATOM 611 C CA . GLY A 1 70 ? 13.157 -4.940 -1.515 1.00 41.35 70 GLY A CA 1
ATOM 612 C C . GLY A 1 70 ? 13.519 -3.818 -2.470 1.00 41.94 70 GLY A C 1
ATOM 613 O O . GLY A 1 70 ? 13.321 -3.933 -3.692 1.00 42.69 70 GLY A O 1
ATOM 614 N N . LEU A 1 71 ? 14.067 -2.731 -1.935 1.00 41.84 71 LEU A N 1
ATOM 615 C CA . LEU A 1 71 ? 14.523 -1.666 -2.772 1.00 42.88 71 LEU A CA 1
ATOM 616 C C . LEU A 1 71 ? 15.802 -2.172 -3.429 1.00 44.84 71 LEU A C 1
ATOM 617 O O . LEU A 1 71 ? 16.435 -3.108 -2.904 1.00 44.56 71 LEU A O 1
ATOM 622 N N . ALA A 1 72 ? 16.154 -1.586 -4.581 1.00 47.27 72 ALA A N 1
ATOM 623 C CA . ALA A 1 72 ? 17.329 -2.027 -5.372 1.00 48.85 72 ALA A CA 1
ATOM 624 C C . ALA A 1 72 ? 18.545 -1.264 -4.912 1.00 49.48 72 ALA A C 1
ATOM 625 O O . ALA A 1 72 ? 19.668 -1.777 -4.941 1.00 49.85 72 ALA A O 1
ATOM 627 N N . ASN A 1 73 ? 18.303 -0.029 -4.468 1.00 50.33 73 ASN A N 1
ATOM 628 C CA A ASN A 1 73 ? 19.409 0.698 -3.877 0.50 50.16 73 ASN A CA 1
ATOM 629 C CA B ASN A 1 73 ? 19.310 0.859 -3.872 0.50 50.69 73 ASN A CA 1
ATOM 630 C C . ASN A 1 73 ? 19.445 0.640 -2.371 1.00 50.78 73 ASN A C 1
ATOM 631 O O . ASN A 1 73 ? 18.444 0.329 -1.701 1.00 51.13 73 ASN A O 1
ATOM 640 N N . ALA A 1 74 ? 20.646 0.825 -1.857 1.00 50.32 74 ALA A N 1
ATOM 641 C CA . ALA A 1 74 ? 20.887 0.582 -0.465 1.00 50.73 74 ALA A CA 1
ATOM 642 C C . ALA A 1 74 ? 21.828 1.646 0.046 1.00 50.02 74 ALA A C 1
ATOM 643 O O . ALA A 1 74 ? 22.653 2.172 -0.716 1.00 50.60 74 ALA A O 1
ATOM 645 N N . PRO A 1 75 ? 21.708 1.984 1.340 1.00 49.82 75 PRO A N 1
ATOM 646 C CA . PRO A 1 75 ? 22.416 3.119 1.939 1.00 49.74 75 PRO A CA 1
ATOM 647 C C . PRO A 1 75 ? 23.897 2.870 2.240 1.00 49.63 75 PRO A C 1
ATOM 648 O O . PRO A 1 75 ? 24.239 2.037 3.101 1.00 51.03 75 PRO A O 1
ATOM 652 N N . THR A 1 76 ? 24.746 3.646 1.578 1.00 48.24 76 THR A N 1
ATOM 653 C CA . THR A 1 76 ? 26.197 3.490 1.639 1.00 48.32 76 THR A CA 1
ATOM 654 C C . THR A 1 76 ? 26.804 3.752 3.055 1.00 47.88 76 THR A C 1
ATOM 655 O O . THR A 1 76 ? 27.980 4.099 3.191 1.00 48.10 76 THR A O 1
ATOM 659 N N . CYS A 1 77 ? 26.002 3.606 4.096 0.50 47.45 77 CYS A N 1
ATOM 660 C CA . CYS A 1 77 ? 26.508 3.853 5.430 0.50 46.85 77 CYS A CA 1
ATOM 661 C C . CYS A 1 77 ? 26.203 2.687 6.341 0.50 47.12 77 CYS A C 1
ATOM 662 O O . CYS A 1 77 ? 25.343 1.862 6.006 0.50 47.10 77 CYS A O 1
#

Radius of gyration: 11.12 Å; Cα contacts (8 Å, |Δi|>4): 118; chains: 1; bounding box: 23×26×27 Å